Protein AF-A0A1F9TYR2-F1 (afdb_monomer_lite)

pLDDT: mean 93.41, std 7.16, range [61.75, 98.25]

Structure (mmCIF, N/CA/C/O backbone):
data_AF-A0A1F9TYR2-F1
#
_entry.id   AF-A0A1F9TYR2-F1
#
loop_
_atom_site.group_PDB
_atom_site.id
_atom_site.type_symbol
_atom_site.label_atom_id
_atom_site.label_alt_id
_atom_site.label_comp_id
_atom_site.label_asym_id
_atom_site.label_entity_id
_atom_site.label_seq_id
_atom_site.pdbx_PDB_ins_code
_atom_site.Cartn_x
_atom_site.Cartn_y
_atom_site.Cartn_z
_atom_site.occupancy
_atom_site.B_iso_or_equiv
_atom_site.auth_seq_id
_atom_site.auth_comp_id
_atom_site.auth_asym_id
_atom_site.auth_atom_id
_atom_site.pdbx_PDB_model_num
ATOM 1 N N . MET A 1 1 ? -10.583 -4.557 9.876 1.00 61.75 1 MET A N 1
ATOM 2 C CA . MET A 1 1 ? -9.655 -3.405 9.731 1.00 61.75 1 MET A CA 1
ATOM 3 C C . MET A 1 1 ? -10.436 -2.106 9.941 1.00 61.75 1 MET A C 1
ATOM 5 O O . MET A 1 1 ? -11.653 -2.156 9.817 1.00 61.75 1 MET A O 1
ATOM 9 N N . GLY A 1 2 ? -9.805 -0.993 10.339 1.00 63.19 2 GLY A N 1
ATOM 10 C CA . GLY A 1 2 ? -10.497 0.283 10.614 1.00 63.19 2 GLY A CA 1
ATOM 11 C C . GLY A 1 2 ? -9.789 1.166 11.658 1.00 63.19 2 GLY A C 1
ATOM 12 O O . GLY A 1 2 ? -8.722 0.773 12.138 1.00 63.19 2 GLY A O 1
ATOM 13 N N . PRO A 1 3 ? -10.391 2.298 12.084 1.00 70.00 3 PRO A N 1
ATOM 14 C CA . PRO A 1 3 ? -9.720 3.345 12.872 1.00 70.00 3 PRO A CA 1
ATOM 15 C C . PRO A 1 3 ? -9.068 2.848 14.169 1.00 70.00 3 PRO A C 1
ATOM 17 O O . PRO A 1 3 ? -7.963 3.248 14.518 1.00 70.00 3 PRO A O 1
ATOM 20 N N . LYS A 1 4 ? -9.703 1.886 14.855 1.00 80.00 4 LYS A N 1
ATOM 21 C CA . LYS A 1 4 ? -9.163 1.282 16.088 1.00 80.00 4 LYS A CA 1
ATOM 22 C C . LYS A 1 4 ? -7.839 0.530 15.887 1.00 80.00 4 LYS A C 1
ATOM 24 O O . LYS A 1 4 ? -7.093 0.361 16.842 1.00 80.00 4 LYS A O 1
ATOM 29 N N . HIS A 1 5 ? -7.545 0.086 14.666 1.00 77.44 5 HIS A N 1
ATOM 30 C CA . HIS A 1 5 ? -6.332 -0.664 14.325 1.00 77.44 5 HIS A CA 1
ATOM 31 C C . HIS A 1 5 ? -5.331 0.163 13.508 1.00 77.44 5 HIS A C 1
ATOM 33 O O . HIS A 1 5 ? -4.290 -0.362 13.119 1.00 77.44 5 HIS A O 1
ATOM 39 N N . GLN A 1 6 ? -5.611 1.448 13.267 1.00 87.88 6 GLN A N 1
ATOM 40 C CA . GLN A 1 6 ? -4.742 2.337 12.495 1.00 87.88 6 GLN A CA 1
ATOM 41 C C . GLN A 1 6 ? -3.357 2.461 13.132 1.00 87.88 6 GLN A C 1
ATOM 43 O O . GLN A 1 6 ? -2.352 2.284 12.454 1.00 87.88 6 GLN A O 1
ATOM 48 N N . LYS A 1 7 ? -3.285 2.666 14.453 1.00 90.38 7 LYS A N 1
ATOM 49 C CA . LYS A 1 7 ? -2.003 2.763 15.168 1.00 90.38 7 LYS A CA 1
ATOM 50 C C . LYS A 1 7 ? -1.162 1.493 15.019 1.00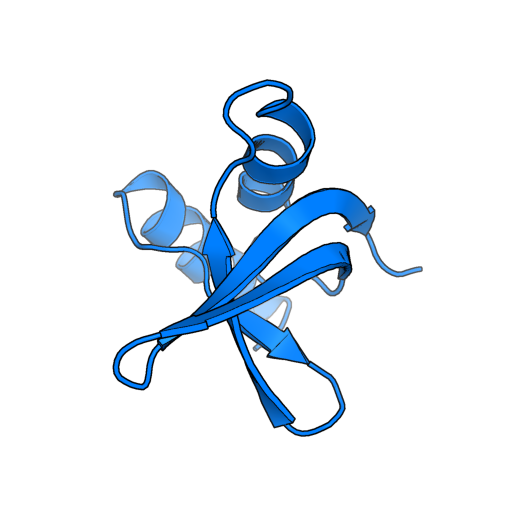 90.38 7 LYS A C 1
ATOM 52 O O . LYS A 1 7 ? 0.020 1.585 14.717 1.00 90.38 7 LYS A O 1
ATOM 57 N N . CYS A 1 8 ? -1.777 0.322 15.187 1.00 90.88 8 CYS A N 1
ATOM 58 C CA . CYS A 1 8 ? -1.093 -0.958 15.008 1.00 90.88 8 CYS A CA 1
ATOM 59 C C . CYS A 1 8 ? -0.592 -1.123 13.567 1.00 90.88 8 CYS A C 1
ATOM 61 O O . CYS A 1 8 ? 0.563 -1.481 13.367 1.00 90.88 8 CYS A O 1
ATOM 63 N N . ALA A 1 9 ? -1.430 -0.806 12.574 1.00 92.31 9 ALA A N 1
ATOM 64 C CA . ALA A 1 9 ? -1.057 -0.891 11.164 1.00 92.31 9 ALA A CA 1
ATOM 65 C C . ALA A 1 9 ? 0.119 0.040 10.825 1.00 92.31 9 ALA A C 1
ATOM 67 O O . ALA A 1 9 ? 1.082 -0.398 10.201 1.00 92.31 9 ALA A O 1
ATOM 68 N N . LEU A 1 10 ? 0.081 1.292 11.292 1.00 92.75 10 LEU A N 1
ATOM 69 C CA . LEU A 1 10 ? 1.169 2.258 11.120 1.00 92.75 10 LEU A CA 1
ATOM 70 C C . LEU A 1 10 ? 2.482 1.752 11.728 1.00 92.75 10 LEU A C 1
ATOM 72 O O . LEU A 1 10 ? 3.526 1.863 11.090 1.00 92.75 10 LEU A O 1
ATOM 76 N N . THR A 1 11 ? 2.438 1.172 12.932 1.00 93.56 11 THR A N 1
ATOM 77 C CA . THR A 1 11 ? 3.623 0.576 13.566 1.00 93.56 11 THR A CA 1
ATOM 78 C C . THR A 1 11 ? 4.180 -0.578 12.735 1.00 93.56 11 THR A C 1
ATOM 80 O O . THR A 1 11 ? 5.359 -0.550 12.402 1.00 93.56 11 THR A O 1
ATOM 83 N N . CYS A 1 12 ? 3.350 -1.537 12.311 1.00 93.00 12 CYS A N 1
ATOM 84 C CA . CYS A 1 12 ? 3.819 -2.660 11.492 1.00 93.00 12 CYS A CA 1
ATOM 85 C C . CYS A 1 12 ? 4.499 -2.195 10.196 1.00 93.00 12 CYS A C 1
ATOM 87 O O . CYS A 1 12 ? 5.553 -2.715 9.837 1.00 93.00 12 CYS A O 1
ATOM 89 N N . LEU A 1 13 ? 3.926 -1.202 9.504 1.00 93.62 13 LEU A N 1
ATOM 90 C CA . LEU A 1 13 ? 4.533 -0.666 8.282 1.00 93.62 13 LEU A CA 1
ATOM 91 C C . LEU A 1 13 ? 5.829 0.102 8.553 1.00 93.62 13 LEU A C 1
ATOM 93 O O . LEU A 1 13 ? 6.758 0.029 7.749 1.00 93.62 13 LEU A O 1
ATOM 97 N N . LYS A 1 14 ? 5.906 0.830 9.673 1.00 92.50 14 LYS A N 1
ATOM 98 C CA . LYS A 1 14 ? 7.137 1.507 10.102 1.00 92.50 14 LYS A CA 1
ATOM 99 C C . LYS A 1 14 ? 8.264 0.504 10.362 1.00 92.50 14 LYS A C 1
ATOM 101 O O . LYS A 1 14 ? 9.402 0.786 10.001 1.00 92.50 14 LYS A O 1
ATOM 106 N N . ASP A 1 15 ? 7.929 -0.661 10.908 1.00 95.00 15 ASP A N 1
ATOM 107 C CA . ASP A 1 15 ? 8.882 -1.727 11.234 1.00 95.00 15 ASP A CA 1
ATOM 108 C C . ASP A 1 15 ? 9.204 -2.641 10.032 1.00 95.00 15 ASP A C 1
ATOM 110 O O . ASP A 1 15 ? 9.910 -3.638 10.170 1.00 95.00 15 ASP A O 1
ATOM 114 N N . GLY A 1 16 ? 8.724 -2.294 8.832 1.00 93.50 16 GLY A N 1
ATOM 115 C CA . GLY A 1 16 ? 9.110 -2.945 7.578 1.00 93.50 16 GLY A CA 1
ATOM 116 C C . GLY A 1 16 ? 8.170 -4.048 7.094 1.00 93.50 16 GLY A C 1
ATOM 117 O O . GLY A 1 16 ? 8.509 -4.750 6.140 1.00 93.50 16 GLY A O 1
ATOM 118 N N . ALA A 1 17 ? 6.988 -4.206 7.696 1.00 95.62 17 ALA A N 1
ATOM 119 C CA . ALA A 1 17 ? 5.995 -5.142 7.180 1.00 95.62 17 ALA A CA 1
ATOM 120 C C . ALA A 1 17 ? 5.532 -4.746 5.759 1.00 95.62 17 ALA A C 1
ATOM 122 O O . ALA A 1 17 ? 5.393 -3.554 5.459 1.00 95.62 17 ALA A O 1
ATOM 123 N N . PRO A 1 18 ? 5.250 -5.724 4.878 1.00 95.56 18 PRO A N 1
ATOM 124 C CA . PRO A 1 18 ? 4.701 -5.450 3.554 1.00 95.56 18 PRO A CA 1
ATOM 125 C C . PRO A 1 18 ? 3.281 -4.873 3.638 1.00 95.56 18 PRO A C 1
ATOM 127 O O . PRO A 1 18 ? 2.505 -5.199 4.539 1.00 95.56 18 PRO A O 1
ATOM 130 N N . MET A 1 19 ? 2.913 -4.041 2.661 1.00 96.62 19 MET A N 1
ATOM 131 C CA . MET A 1 19 ? 1.569 -3.468 2.571 1.00 96.62 19 MET A CA 1
ATOM 132 C C . MET A 1 19 ? 0.625 -4.387 1.796 1.00 96.62 19 MET A C 1
ATOM 134 O O . MET A 1 19 ? 0.800 -4.601 0.598 1.00 96.62 19 MET A O 1
ATOM 138 N N . GLY A 1 20 ? -0.406 -4.885 2.476 1.00 96.31 20 GLY A N 1
ATOM 139 C CA . GLY A 1 20 ? -1.543 -5.555 1.849 1.00 96.31 20 GLY A CA 1
ATOM 140 C C . GLY A 1 20 ? -2.728 -4.606 1.660 1.00 96.31 20 GLY A C 1
ATOM 141 O O . GLY A 1 20 ? -2.992 -3.759 2.515 1.00 96.31 20 GLY A O 1
ATOM 142 N N . LEU A 1 21 ? -3.470 -4.776 0.566 1.00 95.94 21 LEU A N 1
ATOM 143 C CA . LEU A 1 21 ? -4.741 -4.104 0.305 1.00 95.94 21 LEU A CA 1
ATOM 144 C C . LEU A 1 21 ? -5.862 -5.140 0.221 1.00 95.94 21 LEU A C 1
ATOM 146 O O . LEU A 1 21 ? -5.851 -5.991 -0.664 1.00 95.94 21 LEU A O 1
ATOM 150 N N . LEU A 1 22 ? -6.842 -5.022 1.115 1.00 95.31 22 LEU A N 1
ATOM 151 C CA . LEU A 1 22 ? -8.108 -5.747 1.038 1.00 95.31 22 LEU A CA 1
ATOM 152 C C . LEU A 1 22 ? -9.114 -4.898 0.252 1.00 95.31 22 LEU A C 1
ATOM 154 O O . LEU A 1 22 ? -9.502 -3.820 0.712 1.00 95.31 22 LEU A O 1
ATOM 158 N N . SER A 1 23 ? -9.528 -5.357 -0.926 1.00 94.75 23 SER A N 1
ATOM 159 C CA . SER A 1 23 ? -10.570 -4.694 -1.716 1.00 94.75 23 SER A CA 1
ATOM 160 C C . SER A 1 23 ? -11.973 -5.058 -1.227 1.00 94.75 23 SER A C 1
ATOM 162 O O . SER A 1 23 ? -12.182 -6.009 -0.477 1.00 94.75 23 SER A O 1
ATOM 164 N N . LYS A 1 24 ? -12.971 -4.274 -1.655 1.00 93.25 24 LYS A N 1
ATOM 165 C CA . LYS A 1 24 ? -14.379 -4.455 -1.255 1.00 93.25 24 LYS A CA 1
ATOM 166 C C . LYS A 1 24 ? -14.971 -5.799 -1.687 1.00 93.25 24 LYS A C 1
ATOM 168 O O . LYS A 1 24 ? -15.906 -6.270 -1.053 1.00 93.25 24 LYS A O 1
ATOM 173 N N . ASP A 1 25 ? -14.441 -6.385 -2.755 1.00 94.38 25 ASP A N 1
ATOM 174 C CA . ASP A 1 25 ? -14.831 -7.702 -3.267 1.00 94.38 25 ASP A CA 1
ATOM 175 C C . ASP A 1 25 ? -14.159 -8.869 -2.516 1.00 94.38 25 ASP A C 1
ATOM 177 O O . ASP A 1 25 ? -14.401 -10.026 -2.843 1.00 94.38 25 ASP A O 1
ATOM 181 N N . GLY A 1 26 ? -13.327 -8.581 -1.508 1.00 95.50 26 GLY A N 1
ATOM 182 C CA . GLY A 1 26 ? -12.628 -9.583 -0.708 1.00 95.50 26 GLY A CA 1
ATOM 183 C C . GLY A 1 26 ? -11.275 -10.025 -1.269 1.00 95.50 26 GLY A C 1
ATOM 184 O O . GLY A 1 26 ? -10.586 -10.797 -0.603 1.00 95.50 26 GLY A O 1
ATOM 185 N N . SER A 1 27 ? -10.858 -9.532 -2.439 1.00 95.81 27 SER A N 1
ATOM 186 C CA . SER A 1 27 ? -9.523 -9.829 -2.973 1.00 95.81 27 SER A CA 1
ATOM 187 C C . SER A 1 27 ? -8.426 -9.170 -2.126 1.00 95.81 27 SER A C 1
ATOM 189 O O . SER A 1 27 ? -8.609 -8.086 -1.562 1.00 95.81 27 SER A O 1
ATOM 191 N N . VAL A 1 28 ? -7.262 -9.820 -2.044 1.00 96.62 28 VAL A N 1
ATOM 192 C CA . VAL A 1 28 ? -6.098 -9.316 -1.305 1.00 96.62 28 VAL A CA 1
ATOM 193 C C . VAL A 1 28 ? -4.929 -9.143 -2.258 1.00 96.62 28 VAL A C 1
ATOM 195 O O . VAL A 1 28 ? -4.495 -10.092 -2.903 1.00 96.62 28 VAL A O 1
ATOM 198 N N . TYR A 1 29 ? -4.391 -7.928 -2.294 1.00 98.12 29 TYR A N 1
ATOM 199 C CA . TYR A 1 29 ? -3.262 -7.571 -3.142 1.00 98.12 29 TYR A CA 1
ATOM 200 C C . TYR A 1 29 ? -2.058 -7.179 -2.299 1.00 98.12 29 TYR A C 1
ATOM 202 O O . TYR A 1 29 ? -2.176 -6.375 -1.373 1.00 98.12 29 TYR A O 1
ATOM 210 N N . LEU A 1 30 ? -0.880 -7.676 -2.666 1.00 98.12 30 LEU A N 1
ATOM 211 C CA . LEU A 1 30 ? 0.381 -7.094 -2.226 1.00 98.12 30 LEU A CA 1
ATOM 212 C C . LEU A 1 30 ? 0.616 -5.783 -2.983 1.00 98.12 30 LEU A C 1
ATOM 214 O O . LEU A 1 30 ? 0.608 -5.762 -4.212 1.00 98.12 30 LEU A O 1
ATOM 218 N N . LEU A 1 31 ? 0.846 -4.686 -2.273 1.00 98.19 31 LEU A N 1
ATOM 219 C CA . LEU A 1 31 ? 1.233 -3.430 -2.905 1.00 98.19 31 LEU A CA 1
ATOM 220 C C . LEU A 1 31 ? 2.738 -3.443 -3.153 1.00 98.19 31 LEU A C 1
ATOM 222 O O . LEU A 1 31 ? 3.514 -3.764 -2.254 1.00 98.19 31 LEU A O 1
ATOM 226 N N . ILE A 1 32 ? 3.145 -3.078 -4.364 1.00 97.56 32 ILE A N 1
ATOM 227 C CA . ILE A 1 32 ? 4.554 -2.946 -4.742 1.00 97.56 32 ILE A CA 1
ATOM 228 C C . ILE A 1 32 ? 4.807 -1.556 -5.325 1.00 97.56 32 ILE A C 1
ATOM 230 O O . ILE A 1 32 ? 3.921 -0.951 -5.938 1.00 97.56 32 ILE A O 1
ATOM 234 N N . GLU A 1 33 ? 6.013 -1.038 -5.105 1.00 97.19 33 GLU A N 1
ATOM 235 C CA . GLU A 1 33 ? 6.406 0.271 -5.622 1.00 97.19 33 GLU A CA 1
ATOM 236 C C . GLU A 1 33 ? 6.602 0.248 -7.142 1.00 97.19 33 GLU A C 1
ATOM 238 O O . GLU A 1 33 ? 7.058 -0.742 -7.723 1.00 97.19 33 GLU A O 1
ATOM 243 N N . ASP A 1 34 ? 6.274 1.363 -7.790 1.00 96.88 34 ASP A N 1
ATOM 244 C CA . ASP A 1 34 ? 6.796 1.657 -9.117 1.00 96.88 34 ASP A CA 1
ATOM 245 C C . ASP A 1 34 ? 8.227 2.193 -8.976 1.00 96.88 34 ASP A C 1
ATOM 247 O O . ASP A 1 34 ? 8.473 3.115 -8.197 1.00 96.88 34 ASP A O 1
ATOM 251 N N . HIS A 1 35 ? 9.173 1.605 -9.711 1.00 93.50 35 HIS A N 1
ATOM 252 C CA . HIS A 1 35 ? 10.575 2.021 -9.671 1.00 93.50 35 HIS A CA 1
ATOM 253 C C . HIS A 1 35 ? 10.760 3.449 -10.191 1.00 93.50 35 HIS A C 1
ATOM 255 O O . HIS A 1 35 ? 11.596 4.173 -9.646 1.00 93.50 35 HIS A O 1
ATOM 261 N N . ASP A 1 36 ? 9.957 3.855 -11.178 1.00 95.50 36 ASP A N 1
ATOM 262 C CA . ASP A 1 36 ? 10.042 5.173 -11.813 1.00 95.50 36 ASP A CA 1
ATOM 263 C C . ASP A 1 36 ? 9.258 6.244 -11.031 1.00 95.50 36 ASP A C 1
ATOM 265 O O . ASP A 1 36 ? 9.543 7.437 -11.134 1.00 95.50 36 ASP A O 1
ATOM 269 N N . ALA A 1 37 ? 8.281 5.830 -10.214 1.00 94.25 37 ALA A N 1
ATOM 270 C CA . ALA A 1 37 ? 7.379 6.723 -9.488 1.00 94.25 37 ALA A CA 1
ATOM 271 C C . ALA A 1 37 ? 6.986 6.152 -8.114 1.00 94.25 37 ALA A C 1
ATOM 273 O O . ALA A 1 37 ? 5.875 5.673 -7.896 1.00 94.25 37 ALA A O 1
ATOM 274 N N . LYS A 1 38 ? 7.898 6.240 -7.141 1.00 96.56 38 LYS A N 1
ATOM 275 C CA . LYS A 1 38 ? 7.721 5.630 -5.808 1.00 96.56 38 LYS A CA 1
ATOM 276 C C . LYS A 1 38 ? 6.712 6.347 -4.906 1.00 96.56 38 LYS A C 1
ATOM 278 O O . LYS A 1 38 ? 6.166 5.732 -3.991 1.00 96.56 38 LYS A O 1
ATOM 283 N N . GLN A 1 39 ? 6.474 7.642 -5.125 1.00 97.25 39 GLN A N 1
ATOM 284 C CA . GLN A 1 39 ? 5.730 8.485 -4.180 1.00 97.25 39 GLN A CA 1
ATOM 285 C C . GLN A 1 39 ? 4.314 7.967 -3.857 1.00 97.25 39 GLN A C 1
ATOM 287 O O . GLN A 1 39 ? 4.009 7.845 -2.671 1.00 97.25 39 GLN A O 1
ATOM 292 N N . PRO A 1 40 ? 3.487 7.537 -4.833 1.00 97.50 40 PRO A N 1
ATOM 293 C CA . PRO A 1 40 ? 2.164 6.981 -4.542 1.00 97.50 40 PRO A CA 1
ATOM 294 C C . PRO A 1 40 ? 2.185 5.769 -3.600 1.00 97.50 40 PRO A C 1
ATOM 296 O O . PRO A 1 40 ? 1.268 5.589 -2.798 1.00 97.50 40 PRO A O 1
ATOM 299 N N . TYR A 1 41 ? 3.223 4.931 -3.679 1.00 97.75 41 TYR A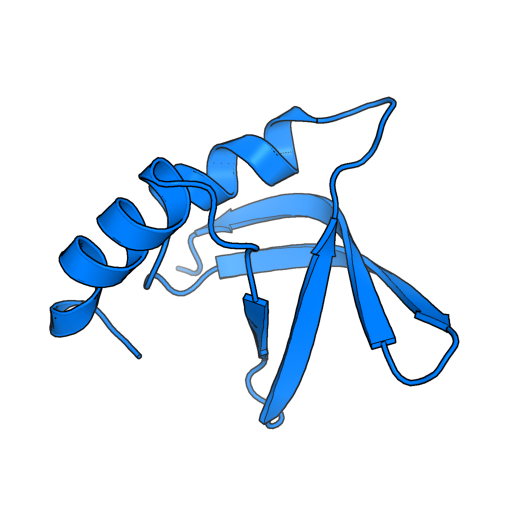 N 1
ATOM 300 C CA . TYR A 1 41 ? 3.420 3.822 -2.746 1.00 97.75 41 TYR A CA 1
ATOM 301 C C . TYR A 1 41 ? 3.822 4.329 -1.354 1.00 97.75 41 TYR A C 1
ATOM 303 O O . TYR A 1 41 ? 3.302 3.853 -0.348 1.00 97.75 41 TYR A O 1
ATOM 311 N N . LEU A 1 42 ? 4.717 5.317 -1.272 1.00 96.12 42 LEU A N 1
ATOM 312 C CA . LEU A 1 42 ? 5.154 5.890 0.005 1.00 96.12 42 LEU A CA 1
ATOM 313 C C . LEU A 1 42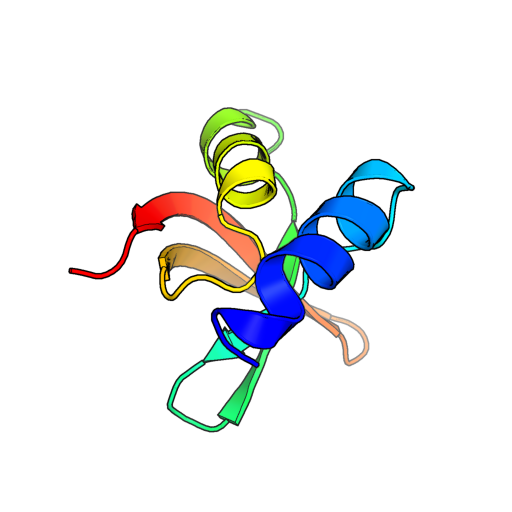 ? 4.016 6.597 0.753 1.00 96.12 42 LEU A C 1
ATOM 315 O O . LEU A 1 42 ? 3.894 6.410 1.963 1.00 96.12 42 LEU A O 1
ATOM 319 N N . ASP A 1 43 ? 3.152 7.325 0.046 1.00 95.62 43 ASP A N 1
ATOM 320 C CA . ASP A 1 43 ? 2.011 8.041 0.633 1.00 95.62 43 ASP A CA 1
ATOM 321 C C . ASP A 1 43 ? 1.034 7.093 1.346 1.00 95.62 43 ASP A C 1
ATOM 323 O O . ASP A 1 43 ? 0.455 7.429 2.381 1.00 95.62 43 ASP A O 1
ATOM 327 N N . LEU A 1 44 ? 0.902 5.857 0.853 1.00 96.25 44 LEU A N 1
ATOM 328 C CA . LEU A 1 44 ? 0.052 4.836 1.469 1.00 96.25 44 LEU A CA 1
ATOM 329 C C . LEU A 1 44 ? 0.534 4.403 2.855 1.00 96.25 44 LEU A C 1
ATOM 331 O O . LEU A 1 44 ? -0.292 3.995 3.673 1.00 96.25 44 LEU A O 1
ATOM 335 N N . LYS A 1 45 ? 1.830 4.540 3.165 1.00 93.75 45 LYS A N 1
ATOM 336 C CA . LYS A 1 45 ? 2.361 4.201 4.496 1.00 93.75 45 LYS A CA 1
ATOM 337 C C . LYS A 1 45 ? 1.722 5.053 5.591 1.00 93.75 45 LYS A C 1
ATOM 339 O O . LYS A 1 45 ? 1.489 4.552 6.686 1.00 93.75 45 LYS A O 1
ATOM 344 N N . ALA A 1 46 ? 1.394 6.311 5.291 1.00 92.38 46 ALA A N 1
ATOM 345 C CA . ALA A 1 46 ? 0.713 7.215 6.219 1.00 92.38 46 ALA A CA 1
ATOM 346 C C . ALA A 1 46 ? -0.802 6.954 6.320 1.00 92.38 46 ALA A C 1
ATOM 348 O O . ALA A 1 46 ? -1.456 7.433 7.244 1.00 92.38 46 ALA A O 1
ATOM 349 N N . LEU A 1 47 ? -1.361 6.180 5.387 1.00 93.25 47 LEU A N 1
ATOM 350 C CA . LEU A 1 47 ? -2.789 5.869 5.283 1.00 93.25 47 LEU A CA 1
ATOM 351 C C . LEU A 1 47 ? -3.108 4.439 5.752 1.00 93.25 47 LEU A C 1
ATOM 353 O O . LEU A 1 47 ? -4.186 3.913 5.476 1.00 93.25 47 LEU A O 1
ATOM 357 N N . ALA A 1 48 ? -2.188 3.784 6.464 1.00 92.94 48 ALA A N 1
ATOM 358 C CA . ALA A 1 48 ? -2.384 2.424 6.953 1.00 92.94 48 ALA A CA 1
ATOM 359 C C . ALA A 1 48 ? -3.649 2.315 7.822 1.00 92.94 48 ALA A C 1
ATOM 361 O O . ALA A 1 48 ? -3.825 3.060 8.781 1.00 92.94 48 ALA A O 1
ATOM 362 N N . GLY A 1 49 ? -4.531 1.365 7.507 1.00 91.44 49 GLY A N 1
ATOM 363 C CA . GLY A 1 49 ? -5.793 1.167 8.231 1.00 91.44 49 GLY A CA 1
ATOM 364 C C . GLY A 1 49 ? -6.937 2.112 7.836 1.00 91.44 49 GLY A C 1
ATOM 365 O O . GLY A 1 49 ? -8.049 1.930 8.337 1.00 91.44 49 GLY A O 1
ATOM 366 N N . GLU A 1 50 ? -6.697 3.062 6.930 1.00 92.62 50 GLU A N 1
ATOM 367 C CA . GLU A 1 50 ? -7.720 3.910 6.308 1.00 92.62 50 GLU A CA 1
ATOM 368 C C . GLU A 1 50 ? -8.307 3.241 5.058 1.00 92.62 50 GLU A C 1
ATOM 370 O O . GLU A 1 50 ? -7.712 2.336 4.468 1.00 92.62 50 GLU A O 1
ATOM 375 N N . GLN A 1 51 ? -9.470 3.718 4.610 1.00 93.62 51 GLN A N 1
ATOM 376 C CA . GLN A 1 51 ? -9.945 3.388 3.268 1.00 93.62 51 GLN A CA 1
ATOM 377 C C . GLN A 1 51 ? -9.240 4.268 2.235 1.00 93.62 51 GLN A C 1
ATOM 379 O O . GLN A 1 51 ? -9.130 5.484 2.396 1.00 93.62 51 GLN A O 1
ATOM 384 N N . VAL A 1 52 ? -8.790 3.650 1.146 1.00 95.56 52 VAL A N 1
ATOM 385 C CA . VAL A 1 52 ? -8.052 4.310 0.066 1.00 95.56 52 VAL A CA 1
ATOM 386 C C . VAL A 1 52 ? -8.577 3.871 -1.295 1.00 95.56 52 VAL A C 1
ATOM 388 O O . VAL A 1 52 ? -9.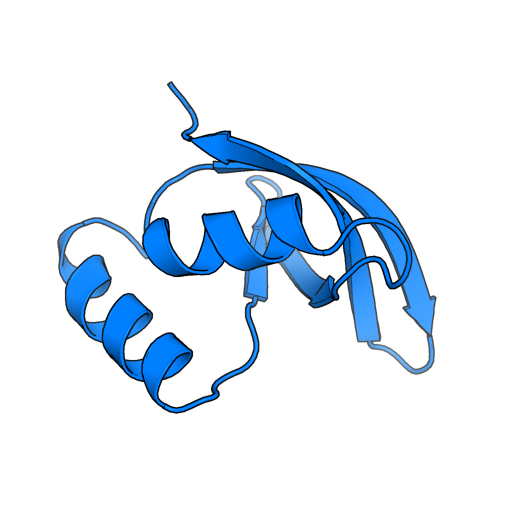187 2.811 -1.441 1.00 95.56 52 VAL A O 1
ATOM 391 N N . LYS A 1 53 ? -8.322 4.690 -2.313 1.00 96.94 53 LYS A N 1
ATOM 392 C CA . LYS A 1 53 ? -8.416 4.303 -3.721 1.00 96.94 53 LYS A CA 1
ATOM 393 C C . LYS A 1 53 ? -6.998 4.163 -4.256 1.00 96.94 53 LYS A C 1
ATOM 395 O O . LYS A 1 53 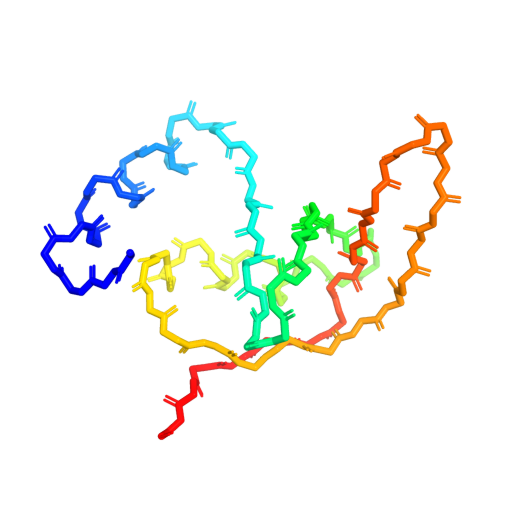? -6.221 5.114 -4.196 1.00 96.94 53 LYS A O 1
ATOM 400 N N . VAL A 1 54 ? -6.686 2.987 -4.787 1.00 97.38 54 VAL A N 1
ATOM 401 C CA . VAL A 1 54 ? -5.404 2.683 -5.426 1.00 97.38 54 VAL A CA 1
ATOM 402 C C . VAL A 1 54 ? -5.667 2.377 -6.894 1.00 97.38 54 VAL A C 1
ATOM 404 O O . VAL A 1 54 ? -6.573 1.605 -7.208 1.00 97.38 54 VAL A O 1
ATOM 407 N N . LYS A 1 55 ? -4.892 2.986 -7.792 1.00 97.38 55 LYS A N 1
ATOM 408 C CA . LYS A 1 55 ? -4.837 2.595 -9.206 1.00 97.38 55 LYS A CA 1
ATOM 409 C C . LYS A 1 55 ? -3.456 2.045 -9.502 1.00 97.38 55 LYS A C 1
ATOM 411 O O . LYS A 1 55 ? -2.452 2.578 -9.026 1.00 97.38 55 LYS A O 1
ATOM 416 N N . GLY A 1 56 ? -3.411 0.991 -10.300 1.00 96.88 56 GLY A N 1
ATOM 417 C CA . GLY A 1 56 ? -2.165 0.315 -10.595 1.00 96.88 56 GLY A CA 1
ATOM 418 C C . GLY A 1 56 ? -2.315 -0.811 -11.600 1.00 96.88 56 GLY A C 1
ATOM 419 O O . GLY A 1 56 ? -3.422 -1.118 -12.047 1.00 96.88 56 GLY A O 1
ATOM 420 N N . LYS A 1 57 ? -1.184 -1.425 -11.941 1.00 97.75 57 LYS A N 1
ATOM 421 C CA . LYS A 1 57 ? -1.136 -2.636 -12.766 1.00 97.75 57 LYS A CA 1
ATOM 422 C C . LYS A 1 57 ? -1.208 -3.856 -11.857 1.00 97.75 57 LYS A C 1
ATOM 424 O O . LYS A 1 57 ? -0.430 -3.952 -10.909 1.00 97.75 57 LYS A O 1
ATOM 429 N N . VAL A 1 58 ? -2.134 -4.768 -12.145 1.00 97.12 58 VAL A N 1
ATOM 430 C CA . VAL A 1 58 ? -2.274 -6.034 -11.415 1.00 97.12 58 VAL A CA 1
ATOM 431 C C . VAL A 1 58 ? -1.319 -7.066 -12.009 1.00 97.12 58 VAL A C 1
ATOM 433 O O . VAL A 1 58 ? -1.275 -7.249 -13.224 1.00 97.12 58 VAL A O 1
ATOM 436 N N . PHE A 1 59 ? -0.596 -7.768 -11.146 1.00 97.31 59 PHE A N 1
ATOM 437 C CA . PHE A 1 59 ? 0.257 -8.896 -11.497 1.00 97.31 59 PHE A CA 1
ATOM 438 C C . PHE A 1 59 ? -0.203 -10.141 -10.747 1.00 97.31 59 PHE A C 1
ATOM 440 O O . PHE A 1 59 ? -0.542 -10.071 -9.567 1.00 97.31 59 PHE A O 1
ATOM 447 N N . LEU A 1 60 ? -0.170 -11.287 -11.425 1.00 96.94 60 LEU A N 1
ATOM 448 C CA . LEU A 1 60 ? -0.356 -12.598 -10.815 1.00 96.94 60 LEU A CA 1
ATOM 449 C C . LEU A 1 60 ? 0.828 -13.479 -11.207 1.00 96.94 60 LEU A C 1
ATOM 451 O O . LEU A 1 60 ? 0.991 -13.818 -12.379 1.00 96.94 60 LEU A O 1
ATOM 455 N N . LYS A 1 61 ? 1.680 -13.827 -10.241 1.00 95.31 61 LYS A N 1
ATOM 456 C CA . LYS A 1 61 ? 2.864 -14.663 -10.489 1.00 95.31 61 LYS A CA 1
ATOM 457 C C . LYS A 1 61 ? 3.137 -15.562 -9.294 1.00 95.31 61 LYS A C 1
ATOM 459 O O . LYS A 1 61 ? 3.236 -15.081 -8.172 1.00 95.31 61 LYS A O 1
ATOM 464 N N . GLY A 1 62 ? 3.256 -16.868 -9.537 1.00 95.12 62 GLY A N 1
ATOM 465 C CA . GLY A 1 62 ? 3.565 -17.844 -8.484 1.00 95.12 62 GLY A CA 1
ATOM 466 C C . GLY A 1 62 ? 2.561 -17.847 -7.323 1.00 95.12 62 GLY A C 1
ATOM 467 O O . GLY A 1 62 ? 2.960 -18.049 -6.185 1.00 95.12 62 GLY A O 1
ATOM 468 N N . GLY A 1 63 ? 1.284 -17.552 -7.592 1.00 95.06 63 GLY A N 1
ATOM 469 C CA . GLY A 1 63 ? 0.240 -17.449 -6.565 1.00 95.06 63 GLY A CA 1
ATOM 470 C C . GLY A 1 63 ? 0.194 -16.115 -5.810 1.00 95.06 63 GLY A C 1
ATOM 471 O O . GLY A 1 63 ? -0.719 -15.908 -5.018 1.00 95.06 63 GLY A O 1
ATOM 472 N N . VAL A 1 64 ? 1.121 -15.187 -6.071 1.00 96.38 64 VAL A N 1
ATOM 473 C CA . VAL A 1 64 ? 1.091 -13.839 -5.491 1.00 96.38 64 VAL A CA 1
ATOM 474 C C . VAL A 1 64 ? 0.309 -12.909 -6.407 1.00 96.38 64 VAL A C 1
ATOM 476 O O . VAL A 1 64 ? 0.681 -12.715 -7.568 1.00 96.38 64 VAL A O 1
A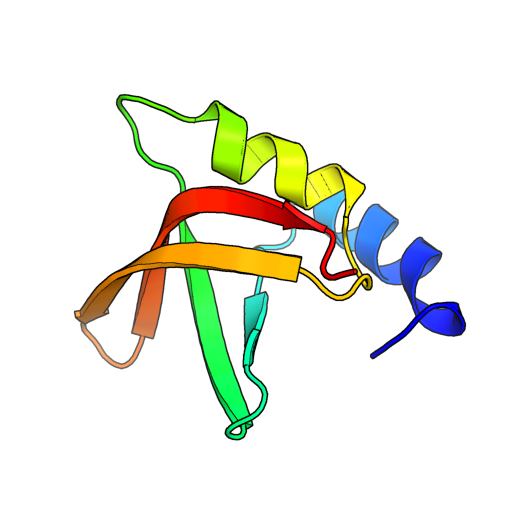TOM 479 N N . GLN A 1 65 ? -0.754 -12.318 -5.867 1.00 97.88 65 GLN A N 1
ATOM 480 C CA . GLN A 1 65 ? -1.507 -11.246 -6.505 1.00 97.88 65 GLN A CA 1
ATOM 481 C C . GLN A 1 65 ? -0.982 -9.899 -5.994 1.00 97.88 65 GLN A C 1
ATOM 483 O O . GLN A 1 65 ? -1.008 -9.632 -4.792 1.00 97.88 65 GLN A O 1
ATOM 488 N N . ALA A 1 66 ? -0.475 -9.057 -6.890 1.00 98.00 66 ALA A N 1
ATOM 489 C CA . ALA A 1 66 ? 0.145 -7.784 -6.536 1.00 98.00 66 ALA A CA 1
ATOM 490 C C . ALA A 1 66 ? -0.391 -6.623 -7.377 1.00 98.00 66 ALA A C 1
ATOM 492 O O . ALA A 1 66 ? -0.852 -6.821 -8.500 1.00 98.00 66 ALA A O 1
ATOM 493 N N . ILE A 1 67 ? -0.299 -5.405 -6.845 1.00 98.25 67 ILE A N 1
ATOM 494 C CA . ILE A 1 67 ? -0.582 -4.156 -7.555 1.00 98.25 67 ILE A CA 1
ATOM 495 C C . ILE A 1 67 ? 0.667 -3.283 -7.511 1.00 98.25 67 ILE A C 1
ATOM 497 O O . ILE A 1 67 ? 1.084 -2.855 -6.434 1.00 98.25 67 ILE A O 1
ATOM 501 N N . GLN A 1 68 ? 1.224 -2.969 -8.681 1.00 98.06 68 GLN A N 1
ATOM 502 C CA . GLN A 1 68 ? 2.186 -1.874 -8.809 1.00 98.06 68 GLN A CA 1
ATOM 503 C C . GLN A 1 68 ? 1.434 -0.552 -8.721 1.00 98.06 68 GLN A C 1
ATOM 505 O O . GLN A 1 68 ? 0.588 -0.260 -9.571 1.00 98.06 68 GLN A O 1
ATOM 510 N N . VAL A 1 69 ? 1.712 0.214 -7.670 1.00 98.25 69 VAL A N 1
ATOM 511 C CA . VAL A 1 69 ? 0.964 1.428 -7.333 1.00 98.25 69 VAL A CA 1
ATOM 512 C C . VAL A 1 69 ? 1.361 2.566 -8.270 1.00 98.25 69 VAL A C 1
ATOM 514 O O . VAL A 1 69 ? 2.492 3.032 -8.227 1.00 98.25 69 VAL A O 1
ATOM 517 N N . LEU A 1 70 ? 0.407 3.045 -9.072 1.00 97.81 70 LEU A N 1
ATOM 518 C CA . LEU A 1 70 ? 0.585 4.202 -9.960 1.00 97.81 70 LEU A CA 1
ATOM 519 C C . LEU A 1 70 ? -0.037 5.475 -9.377 1.00 97.81 70 LEU A C 1
ATOM 521 O O . LEU A 1 70 ? 0.439 6.577 -9.627 1.00 97.81 70 LEU A O 1
ATOM 525 N N . SER A 1 71 ? -1.114 5.342 -8.599 1.00 97.25 71 SER A N 1
ATOM 526 C CA . SER A 1 71 ? -1.699 6.455 -7.850 1.00 97.25 71 SER A CA 1
ATOM 527 C C . SER A 1 71 ? -2.390 5.964 -6.581 1.00 97.25 71 SER A C 1
ATOM 529 O O . SER A 1 71 ? -2.961 4.869 -6.553 1.00 97.25 71 SER A O 1
ATOM 531 N N . SER A 1 72 ? -2.412 6.807 -5.553 1.00 96.38 72 SER A N 1
ATOM 532 C CA . SER A 1 72 ? -3.076 6.535 -4.280 1.00 96.38 72 SER A CA 1
ATOM 533 C C . SER A 1 72 ? -3.743 7.797 -3.734 1.00 96.38 72 SER A C 1
ATOM 535 O O . SER A 1 72 ? -3.276 8.912 -3.945 1.00 96.38 72 SER A O 1
ATOM 537 N N . GLN A 1 73 ? -4.885 7.625 -3.071 1.00 95.81 73 GLN A N 1
ATOM 538 C CA . GLN A 1 73 ? -5.592 8.709 -2.386 1.00 95.81 73 GLN A CA 1
ATOM 539 C C . GLN A 1 73 ? -6.511 8.141 -1.304 1.00 95.81 73 GLN A C 1
ATOM 541 O O . GLN A 1 73 ? -7.026 7.028 -1.447 1.00 95.81 73 GLN A O 1
ATOM 546 N N . LYS A 1 74 ? -6.775 8.915 -0.246 1.00 94.06 74 LYS A N 1
ATOM 547 C CA . LYS A 1 74 ? -7.796 8.558 0.749 1.00 94.06 74 LYS A CA 1
ATOM 548 C C . LYS A 1 74 ? -9.161 8.415 0.060 1.00 94.06 74 LYS A C 1
ATOM 550 O O . LYS A 1 74 ? -9.494 9.176 -0.852 1.00 94.06 74 LYS A O 1
ATOM 555 N N . ALA A 1 75 ? -9.932 7.404 0.447 1.00 88.06 75 ALA A N 1
ATOM 556 C CA . ALA A 1 75 ? -11.322 7.304 0.031 1.00 88.06 75 ALA A CA 1
ATOM 557 C C . ALA A 1 75 ? -12.131 8.343 0.822 1.00 88.06 75 ALA A C 1
ATOM 559 O O . ALA A 1 75 ? -12.003 8.411 2.044 1.00 88.06 75 ALA A O 1
ATOM 560 N N . GLY A 1 76 ? -12.888 9.176 0.104 1.00 74.50 76 GLY A N 1
ATOM 561 C CA . GLY A 1 76 ? -13.886 10.067 0.699 1.00 74.50 76 GLY A CA 1
ATOM 562 C C . GLY A 1 76 ? -15.120 9.312 1.161 1.00 74.50 76 GLY A C 1
ATOM 563 O O . GLY A 1 76 ? -15.337 8.186 0.648 1.00 74.50 76 GLY A O 1
#

Secondary structure (DSSP, 8-state):
--GGGHHHHHHHHHTTPPPEEE-TTS-EEEEE--SS--HHHHHHHTTTTS-EEEEEEEEEETTEEEEEEEEEEE--

Foldseek 3Di:
DADVCQVVQLVCVVVPHWDWDQDPVRDIATEDEDPVHRVQVVVCSNQGRAAKDFDADWDADPNHTYGHTPHMDGDD

Sequence (76 aa):
MGPKHQKCALTCLKDGAPMGLLSKDGSVYLLIEDHDAKQPYLDLKALAGEQVKVKGKVFLKGGVQAIQVLSSQKAG

Radius of gyration: 11.96 Å; chains: 1; bounding box: 25×28×29 Å